Protein AF-A0A961HP21-F1 (afdb_monomer_lite)

Radius of gyration: 16.94 Å; chains: 1; bounding box: 32×19×61 Å

Structure (mmCIF, N/CA/C/O backbone):
data_AF-A0A961HP21-F1
#
_entry.id   AF-A0A961HP21-F1
#
loop_
_atom_site.group_PDB
_atom_site.id
_atom_site.type_symbol
_atom_site.label_atom_id
_atom_site.label_alt_id
_atom_site.label_comp_id
_atom_site.label_asym_id
_atom_site.label_entity_id
_atom_site.label_seq_id
_atom_site.pdbx_PDB_ins_code
_atom_site.Cartn_x
_atom_site.Cartn_y
_atom_site.Cartn_z
_atom_site.occupancy
_atom_site.B_iso_or_equiv
_atom_site.auth_seq_id
_atom_site.auth_comp_id
_atom_site.auth_a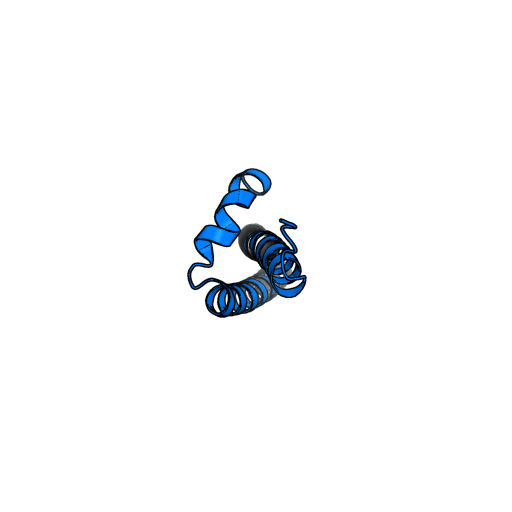sym_id
_atom_site.auth_atom_id
_atom_site.pdbx_PDB_model_num
ATOM 1 N N . MET A 1 1 ? -12.482 -1.958 41.201 1.00 41.28 1 MET A N 1
ATOM 2 C CA . MET A 1 1 ? -13.221 -1.946 39.923 1.00 41.28 1 MET A CA 1
ATOM 3 C C . MET A 1 1 ? -12.191 -2.222 38.857 1.00 41.28 1 MET A C 1
ATOM 5 O O . MET A 1 1 ? -11.389 -1.352 38.568 1.00 41.28 1 MET A O 1
ATOM 9 N N . SER A 1 2 ? -12.093 -3.485 38.456 1.00 43.94 2 SER A N 1
ATOM 10 C CA . SER A 1 2 ? -11.054 -3.961 37.550 1.00 43.94 2 SER A CA 1
ATOM 11 C C . SER A 1 2 ? -11.429 -3.585 36.122 1.00 43.94 2 SER A C 1
ATOM 13 O O . SER A 1 2 ? -12.448 -4.061 35.626 1.00 43.94 2 SER A O 1
ATOM 15 N N . ASP A 1 3 ? -10.605 -2.758 35.482 1.00 55.38 3 ASP A N 1
ATOM 16 C CA . ASP A 1 3 ? -10.579 -2.597 34.029 1.00 55.38 3 ASP A CA 1
ATOM 17 C C . ASP A 1 3 ? -10.066 -3.900 33.406 1.00 55.38 3 ASP A C 1
ATOM 19 O O . ASP A 1 3 ? -8.886 -4.064 33.100 1.00 55.38 3 ASP A O 1
ATOM 23 N N . VAL A 1 4 ? 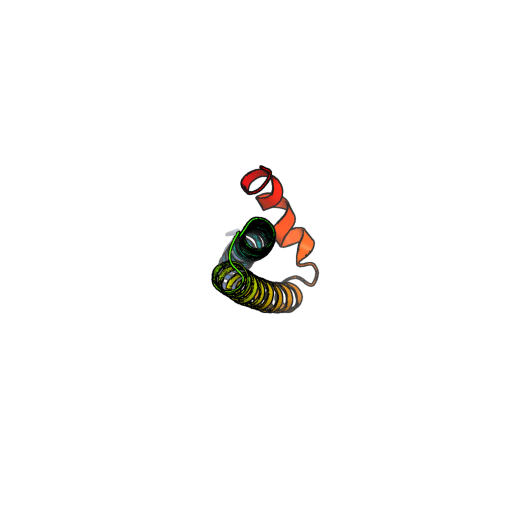-10.959 -4.875 33.259 1.00 54.75 4 VAL A N 1
ATOM 24 C CA . VAL A 1 4 ? -10.741 -5.973 32.320 1.00 54.75 4 VAL A CA 1
ATOM 25 C C . VAL A 1 4 ? -11.129 -5.428 30.951 1.00 54.75 4 VAL A C 1
ATOM 27 O O . VAL A 1 4 ? -12.298 -5.460 30.572 1.00 54.75 4 VAL A O 1
ATOM 30 N N . SER A 1 5 ? -10.153 -4.898 30.211 1.00 61.06 5 SER A N 1
ATOM 31 C CA . SER A 1 5 ? -10.312 -4.787 28.759 1.00 61.06 5 SER A CA 1
ATOM 32 C C . SER A 1 5 ? -10.548 -6.192 28.209 1.00 61.06 5 SER A C 1
ATOM 34 O O . SER A 1 5 ? -9.790 -7.117 28.504 1.00 61.06 5 SER A O 1
ATOM 36 N N . CYS A 1 6 ? -11.634 -6.366 27.457 1.00 53.84 6 CYS A N 1
ATOM 37 C CA . CYS A 1 6 ? -11.929 -7.621 26.779 1.00 53.84 6 CYS A CA 1
ATOM 38 C C . CYS A 1 6 ? -10.777 -7.920 25.799 1.00 53.84 6 CYS A C 1
ATOM 40 O O . CYS A 1 6 ? -10.469 -7.049 24.990 1.00 53.84 6 CYS A O 1
ATOM 42 N N . PRO A 1 7 ? -10.133 -9.100 25.837 1.00 60.97 7 PRO A N 1
ATOM 43 C CA . PRO A 1 7 ? -8.975 -9.410 24.989 1.00 60.97 7 PRO A CA 1
ATOM 44 C C . PRO A 1 7 ? -9.226 -9.172 23.487 1.00 60.97 7 PRO A C 1
ATOM 46 O O . PRO A 1 7 ? -8.317 -8.761 22.775 1.00 60.97 7 PRO A O 1
ATOM 49 N N . ASP A 1 8 ? -10.480 -9.291 23.035 1.00 65.25 8 ASP A N 1
ATOM 50 C CA . ASP A 1 8 ? -10.903 -9.007 21.656 1.00 65.25 8 ASP A CA 1
ATOM 51 C C . ASP A 1 8 ? -10.618 -7.558 21.201 1.00 65.25 8 ASP A C 1
ATOM 53 O O . ASP A 1 8 ? -10.313 -7.318 20.032 1.00 65.25 8 ASP A O 1
ATOM 57 N N . SER A 1 9 ? -10.661 -6.567 22.104 1.00 73.62 9 SER A N 1
ATOM 58 C CA . SER A 1 9 ? -10.389 -5.166 21.742 1.00 73.62 9 SER A CA 1
ATOM 59 C C . SER A 1 9 ? -8.892 -4.851 21.661 1.00 73.62 9 SER A C 1
ATOM 61 O O . SER A 1 9 ? -8.477 -4.066 20.802 1.00 73.62 9 SER A O 1
ATOM 63 N N . ALA A 1 10 ? -8.074 -5.476 22.512 1.00 79.12 10 ALA A N 1
ATOM 64 C CA . ALA A 1 10 ? -6.619 -5.344 22.472 1.00 79.12 10 ALA A CA 1
ATOM 65 C C . ALA A 1 10 ? -6.040 -6.012 21.215 1.00 79.12 10 ALA A C 1
ATOM 67 O O . ALA A 1 10 ? -5.260 -5.385 20.495 1.00 79.12 10 ALA A O 1
ATOM 68 N N . ASP A 1 11 ? -6.508 -7.221 20.889 1.00 86.62 11 ASP A N 1
ATOM 69 C CA . ASP A 1 11 ? -6.121 -7.936 19.667 1.00 86.62 11 ASP A CA 1
A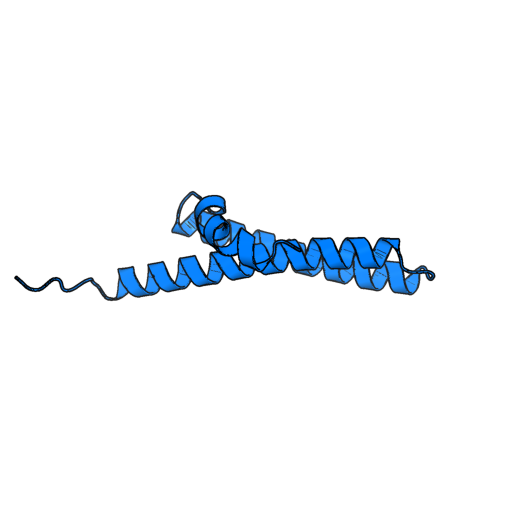TOM 70 C C . ASP A 1 11 ? -6.534 -7.166 18.408 1.00 86.62 11 ASP A C 1
ATOM 72 O O . ASP A 1 11 ? -5.755 -7.038 17.456 1.00 86.62 11 ASP A O 1
ATOM 76 N N . ARG A 1 12 ? -7.737 -6.577 18.407 1.00 90.00 12 ARG A N 1
ATOM 77 C CA . ARG A 1 12 ? -8.196 -5.715 17.309 1.00 90.00 12 ARG A CA 1
ATOM 78 C C . ARG A 1 12 ? -7.310 -4.487 17.131 1.00 90.00 12 ARG A C 1
ATOM 80 O O . ARG A 1 12 ? -7.007 -4.137 15.995 1.00 90.00 12 ARG A O 1
ATOM 87 N N . THR A 1 13 ? -6.889 -3.855 18.224 1.00 93.56 13 THR A N 1
ATOM 88 C CA . THR A 1 13 ? -6.025 -2.665 18.177 1.00 93.56 13 THR A CA 1
ATOM 89 C C . THR A 1 13 ? -4.653 -3.019 17.609 1.00 93.56 13 THR A C 1
ATOM 91 O O . THR A 1 13 ? -4.222 -2.407 16.638 1.00 93.56 13 THR A O 1
ATOM 94 N N . ALA A 1 14 ? -4.019 -4.078 18.123 1.00 95.38 14 ALA A N 1
ATOM 95 C CA . ALA A 1 14 ? -2.731 -4.557 17.617 1.00 95.38 14 ALA A CA 1
ATOM 96 C C . ALA A 1 14 ? -2.799 -4.966 16.133 1.00 95.38 14 ALA A C 1
ATOM 98 O O . ALA A 1 14 ? -1.868 -4.719 15.367 1.00 95.38 14 ALA A O 1
ATOM 99 N N . THR A 1 15 ? -3.924 -5.555 15.712 1.00 96.75 15 THR A N 1
ATOM 100 C CA . THR A 1 15 ? -4.166 -5.892 14.304 1.00 96.75 15 THR A CA 1
ATOM 101 C C . THR A 1 15 ? -4.257 -4.635 13.438 1.00 96.75 15 THR A C 1
ATOM 103 O O . THR A 1 15 ? -3.634 -4.584 12.383 1.00 96.75 15 THR A O 1
ATOM 106 N N . VAL A 1 16 ? -5.015 -3.619 13.861 1.00 97.75 16 VAL A N 1
ATOM 107 C CA . VAL A 1 16 ? -5.155 -2.357 13.114 1.00 97.75 16 VAL A CA 1
ATOM 108 C C . VAL A 1 16 ? -3.811 -1.641 12.979 1.00 97.75 16 VAL A C 1
ATOM 110 O O . VAL A 1 16 ? -3.482 -1.205 11.877 1.00 97.75 16 VAL A O 1
ATOM 113 N N . ASP A 1 17 ? -3.022 -1.590 14.051 1.00 97.69 17 ASP A N 1
ATOM 114 C CA . ASP A 1 17 ? -1.678 -1.002 14.050 1.00 97.69 17 ASP A CA 1
ATOM 115 C C . ASP A 1 17 ? -0.757 -1.704 13.042 1.00 97.69 17 ASP A C 1
ATOM 117 O O . ASP A 1 17 ? -0.167 -1.065 12.166 1.00 97.69 17 ASP A O 1
ATOM 121 N N . LEU A 1 18 ? -0.687 -3.039 13.099 1.00 97.69 18 LEU A N 1
ATOM 122 C CA . LEU A 1 18 ? 0.126 -3.822 12.167 1.00 97.69 18 LEU A CA 1
ATOM 123 C C . LEU A 1 18 ? -0.310 -3.604 10.713 1.00 97.69 18 LEU A C 1
ATOM 125 O O . LEU A 1 18 ? 0.533 -3.396 9.841 1.00 97.69 18 LEU A O 1
ATOM 129 N N . LEU A 1 19 ? -1.617 -3.633 10.440 1.00 98.44 19 LEU A N 1
ATOM 130 C CA . LEU A 1 19 ? -2.135 -3.423 9.089 1.00 98.44 19 LEU A CA 1
ATOM 131 C C . LEU A 1 19 ? -1.865 -1.999 8.586 1.00 98.44 19 LEU A C 1
ATOM 133 O O . LEU A 1 19 ? -1.561 -1.834 7.407 1.00 98.44 19 LEU A O 1
ATOM 137 N N . GLY A 1 20 ? -1.931 -0.987 9.456 1.00 98.31 20 GLY A N 1
ATOM 138 C CA . GLY A 1 20 ? -1.587 0.397 9.123 1.00 98.31 20 GLY A CA 1
ATOM 139 C C . GLY A 1 20 ? -0.121 0.550 8.716 1.00 98.31 20 GLY A C 1
ATOM 140 O O . GLY A 1 20 ? 0.177 1.177 7.696 1.00 98.31 20 GLY A O 1
ATOM 141 N N . MET A 1 21 ? 0.787 -0.082 9.465 1.00 98.44 21 MET A N 1
ATOM 142 C CA . MET A 1 21 ? 2.215 -0.109 9.139 1.00 98.44 21 MET A CA 1
ATOM 143 C C . MET A 1 21 ? 2.477 -0.826 7.811 1.00 98.44 21 MET A C 1
ATOM 145 O O . MET A 1 21 ? 3.192 -0.292 6.962 1.00 98.44 21 MET A O 1
ATOM 149 N N . LEU A 1 22 ? 1.895 -2.015 7.623 1.00 98.50 22 LEU A N 1
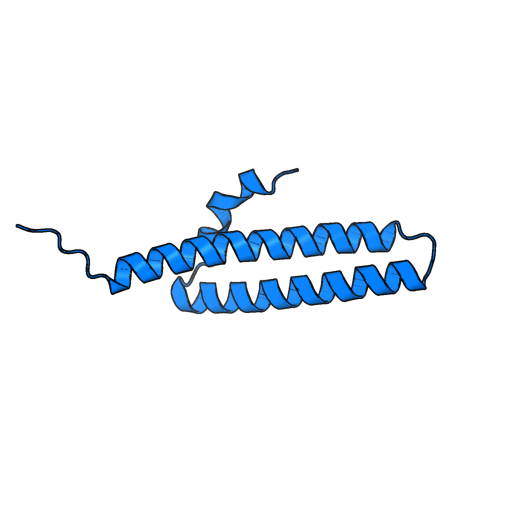ATOM 150 C CA . LEU A 1 22 ? 2.074 -2.801 6.402 1.00 98.50 22 LEU A CA 1
ATOM 151 C C . LEU A 1 22 ? 1.531 -2.057 5.183 1.00 98.50 22 LEU A C 1
ATOM 153 O O . LEU A 1 22 ? 2.250 -1.929 4.201 1.00 98.50 22 LEU A O 1
ATOM 157 N N . ALA A 1 23 ? 0.321 -1.493 5.256 1.00 98.50 23 ALA A N 1
ATOM 158 C CA . ALA A 1 23 ? -0.283 -0.779 4.131 1.00 98.50 23 ALA A CA 1
ATOM 159 C C . ALA A 1 23 ? 0.615 0.367 3.646 1.00 98.50 23 ALA A C 1
ATOM 161 O O . ALA A 1 23 ? 0.844 0.529 2.447 1.00 98.50 23 ALA A O 1
ATOM 162 N N . LEU A 1 24 ? 1.173 1.142 4.578 1.00 98.12 24 LEU A N 1
ATOM 163 C CA . LEU A 1 24 ? 2.075 2.225 4.213 1.00 98.12 24 LEU A CA 1
ATOM 164 C C . LEU A 1 24 ? 3.425 1.717 3.682 1.00 98.12 24 LEU A C 1
ATOM 166 O O . LEU A 1 24 ? 3.990 2.325 2.769 1.00 98.12 24 LEU A O 1
ATOM 170 N N . GLY A 1 25 ? 3.911 0.591 4.209 1.00 98.19 25 GLY A N 1
ATOM 171 C CA . GLY A 1 25 ? 5.081 -0.116 3.694 1.00 98.19 25 GLY A CA 1
ATOM 172 C C . GLY A 1 25 ? 4.906 -0.559 2.242 1.00 98.19 25 GLY A C 1
ATOM 173 O O . GLY A 1 25 ? 5.749 -0.220 1.412 1.00 98.19 25 GLY A O 1
ATOM 174 N N . GLU A 1 26 ? 3.793 -1.217 1.914 1.00 98.50 26 GLU A N 1
ATOM 175 C CA . GLU A 1 26 ? 3.505 -1.691 0.553 1.00 98.50 26 GLU A CA 1
ATOM 176 C C . GLU A 1 26 ? 3.350 -0.533 -0.441 1.00 98.50 26 GLU A C 1
ATOM 178 O O . GLU A 1 26 ? 3.925 -0.558 -1.530 1.00 98.50 26 GLU A O 1
ATOM 183 N N . LEU A 1 27 ? 2.662 0.549 -0.056 1.00 98.19 27 LEU A N 1
ATOM 184 C CA . LEU A 1 27 ? 2.540 1.741 -0.906 1.00 98.19 27 LEU A CA 1
ATOM 185 C C . LEU A 1 27 ? 3.903 2.410 -1.172 1.00 98.19 27 LEU A C 1
ATOM 187 O O . LEU A 1 27 ? 4.178 2.901 -2.276 1.00 98.19 27 LEU A O 1
ATOM 191 N N . THR A 1 28 ? 4.775 2.414 -0.163 1.00 98.12 28 THR A N 1
ATOM 192 C CA . THR A 1 28 ? 6.145 2.926 -0.284 1.00 98.12 28 THR A CA 1
ATOM 193 C C . THR A 1 28 ? 6.996 2.018 -1.174 1.00 98.12 28 THR A C 1
ATOM 195 O O . THR A 1 28 ? 7.734 2.518 -2.028 1.00 98.12 28 THR A O 1
ATOM 198 N N . ALA A 1 29 ? 6.887 0.697 -1.012 1.00 98.06 29 ALA A N 1
ATOM 199 C CA . ALA A 1 29 ? 7.578 -0.290 -1.836 1.00 98.06 29 ALA A CA 1
ATOM 200 C C . ALA A 1 29 ? 7.157 -0.176 -3.307 1.00 98.06 29 ALA A C 1
ATOM 202 O O . ALA A 1 29 ? 8.026 -0.042 -4.169 1.00 98.06 29 ALA A O 1
ATOM 203 N N . PHE A 1 30 ? 5.849 -0.102 -3.581 1.00 98.56 30 PHE A N 1
ATOM 204 C CA . PHE A 1 30 ? 5.303 0.178 -4.912 1.00 98.56 30 PHE A CA 1
ATOM 205 C C . PHE A 1 30 ? 5.961 1.409 -5.542 1.00 98.56 30 PHE A C 1
ATOM 207 O O . PHE A 1 30 ? 6.482 1.333 -6.654 1.00 98.56 30 PHE A O 1
ATOM 214 N N . SER A 1 31 ? 5.975 2.532 -4.819 1.00 97.75 31 SER A N 1
ATOM 215 C CA . SER A 1 31 ? 6.486 3.805 -5.340 1.00 97.75 31 SER A CA 1
ATOM 216 C C . SER A 1 31 ? 7.979 3.734 -5.681 1.00 97.75 31 SER A C 1
ATOM 218 O O . SER A 1 31 ? 8.408 4.261 -6.707 1.00 97.75 31 SER A O 1
ATOM 220 N N . ARG A 1 32 ? 8.776 3.045 -4.852 1.00 97.81 32 ARG A N 1
ATOM 221 C CA . ARG A 1 32 ? 10.211 2.825 -5.100 1.00 97.81 32 ARG A CA 1
ATOM 222 C C . ARG A 1 32 ? 10.451 1.911 -6.300 1.00 97.81 32 ARG A C 1
ATOM 224 O O . ARG A 1 32 ? 11.246 2.251 -7.166 1.00 97.81 32 ARG A O 1
ATOM 231 N N . LEU A 1 33 ? 9.715 0.807 -6.397 1.00 98.56 33 LEU A N 1
ATOM 232 C CA . LEU A 1 33 ? 9.818 -0.130 -7.519 1.00 98.56 33 LEU A CA 1
ATOM 233 C C . LEU A 1 33 ? 9.380 0.501 -8.845 1.00 98.56 33 LEU A C 1
ATOM 235 O O . LEU A 1 33 ? 9.984 0.240 -9.883 1.00 98.56 33 LEU A O 1
ATOM 239 N N . ALA A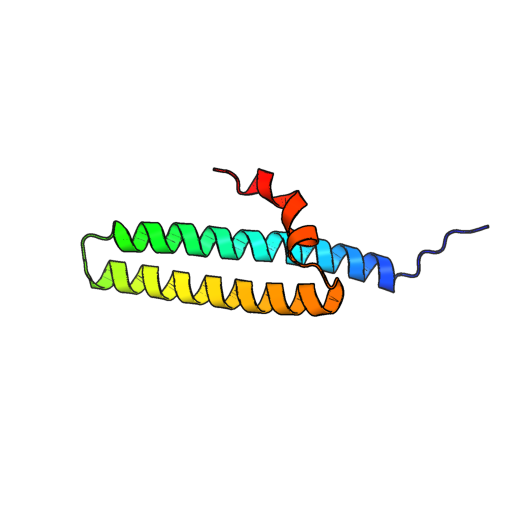 1 34 ? 8.353 1.351 -8.820 1.00 98.25 34 ALA A N 1
ATOM 240 C CA . ALA A 1 34 ? 7.944 2.120 -9.988 1.00 98.25 34 ALA A CA 1
ATOM 241 C C . ALA A 1 34 ? 9.063 3.073 -10.446 1.00 98.25 34 ALA A C 1
ATOM 243 O O . ALA A 1 34 ? 9.381 3.113 -11.634 1.00 98.25 34 ALA A O 1
ATOM 244 N N . ALA A 1 35 ? 9.719 3.767 -9.510 1.00 98.12 35 ALA A N 1
ATOM 245 C CA . ALA A 1 35 ? 10.876 4.606 -9.820 1.00 98.12 35 ALA A CA 1
ATOM 246 C C . ALA A 1 35 ? 12.061 3.789 -10.376 1.00 98.12 35 ALA A C 1
ATOM 248 O O . ALA A 1 35 ? 12.693 4.202 -11.350 1.00 98.12 35 ALA A O 1
ATOM 249 N N . ASP A 1 36 ? 12.333 2.603 -9.823 1.00 98.25 36 ASP A N 1
ATOM 250 C CA . ASP A 1 36 ? 13.375 1.702 -10.335 1.00 98.25 36 ASP A CA 1
ATOM 251 C C . ASP A 1 36 ? 13.068 1.214 -11.763 1.00 98.25 36 ASP A C 1
ATOM 253 O O . ASP A 1 36 ? 13.974 1.091 -12.595 1.00 98.25 36 ASP A O 1
ATOM 257 N N . ALA A 1 37 ? 11.790 0.986 -12.092 1.00 98.31 37 ALA A N 1
ATOM 258 C CA . ALA A 1 37 ? 11.363 0.618 -13.442 1.00 98.31 37 ALA A CA 1
ATOM 259 C C . ALA A 1 37 ? 11.663 1.723 -14.472 1.00 98.31 37 ALA A C 1
ATOM 261 O O . ALA A 1 37 ? 12.118 1.424 -15.585 1.00 98.31 37 ALA A O 1
ATOM 262 N N . ASP A 1 38 ? 11.452 2.989 -14.103 1.00 97.62 38 ASP A N 1
ATOM 263 C CA . ASP A 1 38 ? 11.745 4.142 -14.963 1.00 97.62 38 ASP A CA 1
ATOM 264 C C . ASP A 1 38 ? 13.248 4.295 -15.230 1.00 97.62 38 ASP A C 1
ATOM 266 O O . ASP A 1 38 ? 13.654 4.625 -16.349 1.00 97.62 38 ASP A O 1
ATOM 270 N N . MET A 1 39 ? 14.077 3.976 -14.234 1.00 98.00 39 MET A N 1
ATOM 271 C CA . MET A 1 39 ? 15.540 4.047 -14.325 1.00 98.00 39 MET A CA 1
ATOM 272 C C . MET A 1 39 ? 16.177 2.838 -15.027 1.00 98.00 39 MET A C 1
ATOM 274 O O . MET A 1 39 ? 17.359 2.881 -15.384 1.00 98.00 39 MET A O 1
ATOM 278 N N . ALA A 1 40 ? 15.430 1.752 -15.244 1.00 98.12 40 ALA A N 1
ATOM 279 C CA . ALA A 1 40 ? 15.968 0.528 -15.824 1.00 98.12 40 ALA A CA 1
ATOM 280 C C . ALA A 1 40 ? 16.424 0.730 -17.292 1.00 98.12 40 ALA A C 1
ATOM 282 O O . ALA A 1 40 ? 15.628 1.149 -18.140 1.00 98.12 40 ALA A O 1
ATOM 283 N N . PRO A 1 41 ? 17.676 0.363 -17.645 1.00 97.00 41 PRO A N 1
ATOM 284 C CA . PRO A 1 41 ? 18.229 0.599 -18.984 1.00 97.00 41 PRO A CA 1
ATOM 285 C C . PRO A 1 41 ? 17.715 -0.391 -20.039 1.00 97.00 41 PRO A C 1
ATOM 287 O O . PRO A 1 41 ? 17.783 -0.119 -21.236 1.00 97.00 41 PRO A O 1
ATOM 290 N N . ALA A 1 42 ? 17.217 -1.554 -19.608 1.00 97.88 42 ALA A N 1
ATOM 291 C CA . ALA A 1 42 ? 16.712 -2.611 -20.475 1.00 97.88 42 ALA A CA 1
ATOM 292 C C . ALA A 1 42 ? 15.211 -2.825 -20.255 1.00 97.88 42 ALA A C 1
ATOM 294 O O . ALA A 1 42 ? 14.739 -2.851 -19.118 1.00 97.88 42 ALA A O 1
ATOM 295 N N . VAL A 1 43 ? 14.478 -3.074 -21.345 1.00 98.25 43 VAL A N 1
ATOM 296 C CA . VAL A 1 43 ? 13.020 -3.299 -21.319 1.00 98.25 43 VAL A CA 1
ATOM 297 C C . VAL A 1 43 ? 12.634 -4.452 -20.389 1.00 98.25 43 VAL A C 1
ATOM 299 O O . VAL A 1 43 ? 11.688 -4.317 -19.625 1.00 98.25 43 VAL A O 1
ATOM 302 N N . ALA A 1 44 ? 13.398 -5.548 -20.386 1.00 98.12 44 ALA A N 1
ATOM 303 C CA . ALA A 1 44 ? 13.144 -6.684 -19.497 1.00 98.12 44 ALA A CA 1
ATOM 304 C C . ALA A 1 44 ? 13.277 -6.316 -18.005 1.00 98.12 44 ALA A C 1
ATOM 306 O O . ALA A 1 44 ? 12.496 -6.784 -17.182 1.00 98.12 44 ALA A O 1
ATOM 307 N N . GLY A 1 45 ? 14.237 -5.450 -17.656 1.00 98.19 45 GLY A N 1
ATOM 308 C CA . GLY A 1 45 ? 14.400 -4.951 -16.287 1.00 98.19 45 GLY A CA 1
ATOM 309 C C . GLY A 1 45 ? 13.256 -4.023 -15.881 1.00 98.19 45 GLY A C 1
ATOM 310 O O . GLY A 1 45 ? 12.681 -4.196 -14.809 1.00 98.19 45 GLY A O 1
ATOM 311 N N . ARG A 1 46 ? 12.860 -3.108 -16.777 1.00 98.50 46 ARG A N 1
ATOM 312 C CA . ARG A 1 46 ? 11.681 -2.250 -16.582 1.00 98.50 46 ARG A CA 1
ATOM 313 C C . ARG A 1 46 ? 10.425 -3.081 -16.332 1.00 98.50 46 ARG A C 1
ATOM 315 O O . ARG A 1 46 ? 9.687 -2.809 -15.394 1.00 98.50 46 ARG A O 1
ATOM 322 N N . GLU A 1 47 ? 10.196 -4.106 -17.149 1.00 98.69 47 GLU A N 1
ATOM 323 C CA . GLU A 1 47 ? 9.042 -4.998 -17.019 1.00 98.69 47 GLU A CA 1
ATOM 324 C C . GLU A 1 47 ? 9.060 -5.775 -15.691 1.00 98.69 47 GLU A C 1
ATOM 326 O O . GLU A 1 47 ? 8.015 -5.954 -15.067 1.00 98.69 47 GLU A O 1
ATOM 331 N N . ALA A 1 48 ? 10.234 -6.223 -15.232 1.00 98.50 48 ALA A N 1
ATOM 332 C CA . ALA A 1 48 ? 10.375 -6.918 -13.954 1.00 98.50 48 ALA A CA 1
ATOM 333 C C . ALA A 1 48 ? 10.010 -6.020 -12.759 1.00 98.50 48 ALA A C 1
ATOM 335 O O . ALA A 1 48 ? 9.180 -6.419 -11.940 1.00 98.50 48 ALA A O 1
ATOM 336 N N . PHE A 1 49 ? 10.563 -4.804 -12.689 1.00 98.62 49 PHE A N 1
ATOM 337 C CA . PHE A 1 49 ? 10.240 -3.850 -11.623 1.00 98.62 49 PHE A CA 1
ATOM 338 C C . PHE A 1 49 ? 8.780 -3.393 -11.677 1.00 98.62 49 PHE A C 1
ATOM 340 O O . PHE A 1 49 ? 8.108 -3.388 -10.648 1.00 98.62 49 PHE A O 1
ATOM 347 N N . ALA A 1 50 ? 8.250 -3.103 -12.870 1.00 98.56 50 ALA A N 1
ATOM 348 C CA . ALA A 1 50 ? 6.851 -2.713 -13.037 1.00 98.56 50 ALA A CA 1
ATOM 349 C C . ALA A 1 50 ? 5.878 -3.815 -12.580 1.00 98.56 50 ALA A C 1
ATOM 351 O O . ALA A 1 50 ? 4.867 -3.522 -11.942 1.00 98.56 50 ALA A O 1
ATOM 352 N N . ARG A 1 51 ? 6.187 -5.091 -12.861 1.00 98.62 51 ARG A N 1
ATOM 353 C CA . ARG A 1 51 ? 5.386 -6.220 -12.363 1.00 98.62 51 ARG A CA 1
ATOM 354 C C . ARG A 1 51 ? 5.413 -6.324 -10.845 1.00 98.62 51 ARG A C 1
ATOM 356 O O . ARG A 1 51 ? 4.365 -6.556 -10.255 1.00 98.62 51 ARG A O 1
ATOM 363 N N . LEU A 1 52 ? 6.580 -6.167 -10.223 1.00 98.56 52 LEU A N 1
ATOM 364 C CA . LEU A 1 52 ? 6.675 -6.235 -8.766 1.00 98.56 52 LEU A CA 1
ATOM 365 C C . LEU A 1 52 ? 5.950 -5.055 -8.109 1.00 98.56 52 LEU A C 1
ATOM 367 O O . LEU A 1 52 ? 5.201 -5.262 -7.164 1.00 98.56 52 LEU A O 1
ATOM 371 N N . ALA A 1 53 ? 6.071 -3.850 -8.671 1.00 98.75 53 ALA A N 1
ATOM 372 C CA . ALA A 1 53 ? 5.309 -2.689 -8.223 1.00 98.75 53 ALA A CA 1
ATOM 373 C C . ALA A 1 53 ? 3.795 -2.984 -8.239 1.00 98.75 53 ALA A C 1
ATOM 375 O O . ALA A 1 53 ? 3.111 -2.767 -7.241 1.00 98.75 53 ALA A O 1
ATOM 376 N N . LEU A 1 54 ? 3.270 -3.549 -9.333 1.00 98.69 54 LEU A N 1
ATOM 377 C CA . LEU A 1 54 ? 1.854 -3.925 -9.422 1.00 98.69 54 LEU A CA 1
ATOM 378 C C . LEU A 1 54 ? 1.428 -4.900 -8.310 1.00 98.69 54 LEU A C 1
ATOM 380 O O . LEU A 1 54 ? 0.328 -4.764 -7.777 1.00 98.69 54 LEU A O 1
ATOM 384 N N . VAL A 1 55 ? 2.288 -5.861 -7.957 1.00 98.75 55 VAL A N 1
ATOM 385 C CA . VAL A 1 55 ? 2.032 -6.800 -6.854 1.00 98.75 55 VAL A CA 1
ATOM 386 C C . VAL A 1 55 ? 1.914 -6.060 -5.521 1.00 98.75 55 VAL A C 1
ATOM 388 O O . VAL A 1 55 ? 0.909 -6.242 -4.835 1.00 98.75 55 VAL A O 1
ATOM 391 N N . GLU A 1 56 ? 2.860 -5.176 -5.190 1.00 98.69 56 GLU A N 1
ATOM 392 C CA . GLU A 1 56 ? 2.805 -4.435 -3.919 1.00 98.69 56 GLU A CA 1
ATOM 393 C C . GLU A 1 56 ? 1.615 -3.477 -3.850 1.00 98.69 56 GLU A C 1
ATOM 395 O O . GLU A 1 56 ? 0.983 -3.338 -2.803 1.00 98.69 56 GLU A O 1
ATOM 400 N N . PHE A 1 57 ? 1.221 -2.872 -4.974 1.00 98.81 57 PHE A N 1
ATOM 401 C CA . PHE A 1 57 ? -0.003 -2.073 -4.999 1.00 98.81 57 PHE A CA 1
ATOM 402 C C . PHE A 1 57 ? -1.252 -2.931 -4.751 1.00 98.81 57 PHE A C 1
ATOM 404 O O . PHE A 1 57 ? -2.139 -2.529 -4.001 1.00 98.81 57 PHE A O 1
ATOM 411 N N . GLY A 1 58 ? -1.299 -4.146 -5.305 1.00 98.75 58 GLY A N 1
ATOM 412 C CA . GLY A 1 58 ? -2.360 -5.108 -5.006 1.00 98.75 58 GLY A CA 1
ATOM 413 C C . GLY A 1 58 ? -2.400 -5.501 -3.524 1.00 98.75 58 GLY A C 1
ATOM 414 O O . GLY A 1 58 ? -3.478 -5.548 -2.929 1.00 98.75 58 GLY A O 1
ATOM 415 N N . HIS A 1 59 ? -1.244 -5.729 -2.892 1.00 98.75 59 HIS A N 1
ATOM 416 C CA . HIS A 1 59 ? -1.168 -5.965 -1.445 1.00 98.75 59 HIS A CA 1
ATOM 417 C C . HIS A 1 59 ? -1.686 -4.762 -0.647 1.00 98.75 59 HIS A C 1
ATOM 419 O O . HIS A 1 59 ? -2.503 -4.934 0.262 1.00 98.75 59 HIS A O 1
ATOM 425 N N . TYR A 1 60 ? -1.283 -3.547 -1.023 1.00 98.75 60 TYR A N 1
ATOM 426 C CA . TYR A 1 60 ? -1.787 -2.314 -0.425 1.00 98.75 60 TYR A CA 1
ATOM 427 C C . TYR A 1 60 ? -3.318 -2.209 -0.503 1.00 98.75 60 TYR A C 1
ATOM 429 O O . TYR A 1 60 ? -3.957 -1.923 0.510 1.00 98.75 60 TYR A O 1
ATOM 437 N N . GLU A 1 61 ? -3.932 -2.493 -1.655 1.00 98.75 61 GLU A N 1
ATOM 438 C CA . GLU A 1 61 ? -5.393 -2.445 -1.810 1.00 98.75 61 GLU A CA 1
ATOM 439 C C . GLU A 1 61 ? -6.119 -3.450 -0.903 1.00 98.75 61 GLU A C 1
ATOM 441 O O . GLU A 1 61 ? -7.138 -3.109 -0.291 1.00 98.75 61 GLU A O 1
ATOM 446 N N . LEU A 1 62 ? -5.581 -4.667 -0.756 1.00 98.81 62 LEU A N 1
ATOM 447 C CA . LEU A 1 62 ? -6.127 -5.679 0.157 1.00 98.81 62 LEU A CA 1
ATOM 448 C C . LEU A 1 62 ? -6.061 -5.218 1.618 1.00 98.81 62 LEU A C 1
ATOM 450 O O . LEU A 1 62 ? -7.033 -5.365 2.368 1.00 98.81 62 LEU A O 1
ATOM 454 N N . LEU A 1 63 ? -4.934 -4.630 2.020 1.00 98.62 63 LEU A N 1
ATOM 455 C CA . LEU A 1 63 ? -4.746 -4.085 3.364 1.00 98.62 63 LEU A CA 1
ATOM 456 C C . LEU A 1 63 ? -5.682 -2.895 3.613 1.00 98.62 63 LEU A C 1
ATOM 458 O O . LEU A 1 63 ? -6.314 -2.823 4.667 1.00 98.62 63 LEU A O 1
ATOM 462 N N . LEU A 1 64 ? -5.835 -2.002 2.632 1.00 98.25 64 LEU A N 1
ATOM 463 C CA . LEU A 1 64 ? -6.707 -0.831 2.714 1.00 98.25 64 LEU A CA 1
ATOM 464 C C . LEU A 1 64 ? -8.182 -1.229 2.841 1.00 98.25 64 LEU A C 1
ATOM 466 O O . LEU A 1 64 ? -8.913 -0.649 3.648 1.00 98.25 64 LEU A O 1
ATOM 470 N N . ALA A 1 65 ? -8.618 -2.241 2.086 1.00 98.56 65 ALA A N 1
ATOM 471 C CA . ALA A 1 65 ? -9.958 -2.807 2.208 1.00 98.56 65 ALA A CA 1
ATOM 472 C C . ALA A 1 65 ? -10.185 -3.380 3.614 1.00 98.56 65 ALA A C 1
ATOM 474 O O . ALA A 1 65 ? -11.170 -3.040 4.271 1.00 98.56 65 ALA A O 1
ATOM 475 N N . ARG A 1 66 ? -9.228 -4.165 4.127 1.00 98.19 66 ARG A N 1
ATOM 476 C CA . ARG A 1 66 ? -9.336 -4.745 5.470 1.00 98.19 66 ARG A CA 1
ATOM 477 C C . ARG A 1 66 ? -9.355 -3.684 6.569 1.00 98.19 66 ARG A C 1
ATOM 479 O O . ARG A 1 66 ? -10.141 -3.797 7.507 1.00 98.19 66 ARG A O 1
ATOM 486 N N . LEU A 1 67 ? -8.514 -2.660 6.465 1.00 98.12 67 LEU A N 1
ATOM 487 C CA . LEU A 1 67 ? -8.523 -1.526 7.387 1.00 98.12 67 LEU A CA 1
ATOM 488 C C . LEU A 1 67 ? -9.866 -0.796 7.348 1.00 98.12 67 LEU A C 1
ATOM 490 O O . LEU A 1 67 ? -10.402 -0.467 8.402 1.00 98.12 67 LEU A O 1
ATOM 494 N N . ARG A 1 68 ? -10.452 -0.602 6.160 1.00 98.25 68 ARG A N 1
ATOM 495 C CA . ARG A 1 68 ? -11.749 0.071 6.016 1.00 98.25 68 ARG A CA 1
ATOM 496 C C . ARG A 1 68 ? -12.859 -0.703 6.720 1.00 98.25 68 ARG A C 1
ATOM 498 O O . ARG A 1 68 ? -13.649 -0.085 7.427 1.00 98.25 68 ARG A O 1
ATOM 505 N N . ASP A 1 69 ? -12.864 -2.027 6.604 1.00 97.56 69 ASP A N 1
ATOM 506 C CA . ASP A 1 69 ? -13.819 -2.886 7.313 1.00 97.56 69 ASP A CA 1
ATOM 507 C C . ASP A 1 69 ? -13.648 -2.834 8.840 1.00 97.56 69 ASP A C 1
ATOM 509 O O . ASP A 1 69 ? -14.620 -2.961 9.585 1.00 97.56 69 ASP A O 1
ATOM 513 N N . LEU A 1 70 ? -12.410 -2.681 9.322 1.00 95.50 70 LEU A N 1
ATOM 514 C CA . LEU A 1 70 ? -12.094 -2.697 10.753 1.00 95.50 70 LEU A CA 1
ATOM 515 C C . LEU A 1 70 ? -12.266 -1.337 11.436 1.00 95.50 70 LEU A C 1
ATOM 517 O O . LEU A 1 70 ? -12.627 -1.309 12.613 1.00 95.50 70 LEU A O 1
ATOM 521 N N . THR A 1 71 ? -11.975 -0.236 10.739 1.00 95.56 71 THR A N 1
ATOM 522 C CA . THR A 1 71 ? -11.854 1.103 11.344 1.00 95.56 71 THR A CA 1
ATOM 523 C C . THR A 1 71 ? -12.734 2.164 10.691 1.00 95.56 71 THR A C 1
ATOM 525 O O . THR A 1 71 ? -12.959 3.213 11.289 1.00 95.56 71 THR A O 1
ATOM 528 N N . GLY A 1 72 ? -13.196 1.947 9.455 1.00 96.44 72 GLY A N 1
ATOM 529 C CA . GLY A 1 72 ? -13.860 2.964 8.633 1.00 96.44 72 GLY A CA 1
ATOM 530 C C . GLY A 1 72 ? -12.942 4.085 8.118 1.00 96.44 72 GLY A C 1
ATOM 531 O O . GLY A 1 72 ? -13.342 4.811 7.210 1.00 96.44 72 GLY A O 1
ATOM 532 N N . ALA A 1 73 ? -11.717 4.206 8.640 1.00 95.44 73 ALA A N 1
ATOM 533 C CA . ALA A 1 73 ? -10.749 5.251 8.303 1.00 95.44 73 ALA A CA 1
ATOM 534 C C . ALA A 1 73 ? -9.325 4.663 8.186 1.00 95.44 73 ALA A C 1
ATOM 536 O O . ALA A 1 73 ? -8.526 4.773 9.122 1.00 95.44 73 ALA A O 1
ATOM 537 N N . PRO A 1 74 ? -8.992 4.006 7.060 1.00 97.00 74 PRO A N 1
ATOM 538 C CA . PRO A 1 74 ? -7.671 3.410 6.847 1.00 97.00 74 PRO A CA 1
ATOM 539 C C . PRO A 1 74 ? -6.516 4.405 6.972 1.00 97.00 74 PRO A C 1
ATOM 541 O O . PRO A 1 74 ? -5.488 4.099 7.570 1.00 97.00 74 PRO A O 1
ATOM 544 N N . GLU A 1 75 ? -6.704 5.621 6.464 1.00 96.50 75 GLU A N 1
ATOM 545 C CA . GLU A 1 75 ? -5.681 6.663 6.435 1.00 96.50 75 GLU A CA 1
ATOM 546 C C . GLU A 1 75 ? -5.264 7.072 7.856 1.00 96.50 75 GLU A C 1
ATOM 548 O O . GLU A 1 75 ? -4.090 7.337 8.109 1.00 96.50 75 GLU A O 1
ATOM 553 N N . ALA A 1 76 ? -6.203 7.048 8.809 1.00 97.25 76 ALA A N 1
ATOM 554 C CA . ALA A 1 76 ? -5.921 7.327 10.214 1.00 97.25 76 ALA A CA 1
ATOM 555 C C . ALA A 1 76 ? -5.068 6.229 10.871 1.00 97.25 76 ALA A C 1
ATOM 557 O O . ALA A 1 76 ? -4.229 6.544 11.711 1.00 97.25 76 ALA A O 1
ATOM 558 N N . ALA A 1 77 ? -5.243 4.964 10.472 1.00 97.38 77 ALA A N 1
ATOM 559 C CA . ALA A 1 77 ? -4.416 3.853 10.949 1.00 97.38 77 ALA A CA 1
ATOM 560 C C . ALA A 1 77 ? -3.000 3.877 10.344 1.00 97.38 77 ALA A C 1
ATOM 562 O O . ALA A 1 77 ? -2.045 3.433 10.973 1.00 97.38 77 ALA A O 1
ATOM 563 N N . MET A 1 78 ? -2.848 4.416 9.132 1.00 98.00 78 MET A N 1
ATOM 564 C CA . MET A 1 78 ? -1.552 4.530 8.452 1.00 98.00 78 MET A CA 1
ATOM 565 C C . MET A 1 78 ? -0.742 5.753 8.907 1.00 98.00 78 MET A C 1
ATOM 567 O O . MET A 1 78 ? 0.486 5.689 8.974 1.00 98.00 78 MET A O 1
ATOM 571 N N . ALA A 1 79 ? -1.409 6.868 9.227 1.00 97.44 79 ALA A N 1
ATOM 572 C CA . ALA A 1 79 ? -0.774 8.156 9.523 1.00 97.44 79 ALA A CA 1
ATOM 573 C C . ALA A 1 79 ? 0.365 8.115 10.568 1.00 97.44 79 ALA A C 1
ATOM 575 O O . ALA A 1 79 ? 1.386 8.766 10.326 1.00 97.44 79 ALA A O 1
ATOM 576 N N . PRO A 1 80 ? 0.275 7.353 11.681 1.00 97.44 80 PRO A N 1
ATOM 577 C CA . PRO A 1 80 ? 1.354 7.277 12.670 1.00 97.44 80 PRO A CA 1
ATOM 578 C C . PRO A 1 80 ? 2.682 6.757 12.107 1.00 97.44 80 PRO A C 1
ATOM 580 O O . PRO A 1 80 ? 3.741 7.075 12.647 1.00 97.44 80 PRO A O 1
ATOM 583 N N . TYR A 1 81 ? 2.641 5.983 11.020 1.00 97.25 81 TYR A N 1
ATOM 584 C CA . TYR A 1 81 ? 3.818 5.360 10.415 1.00 97.25 81 TYR A CA 1
ATOM 585 C C . TYR A 1 81 ? 4.436 6.193 9.287 1.00 97.25 81 TYR A C 1
ATOM 587 O O . TYR A 1 81 ? 5.522 5.858 8.818 1.00 97.25 81 TYR A O 1
ATOM 595 N N . ALA A 1 82 ? 3.812 7.303 8.877 1.00 95.94 82 ALA A N 1
ATOM 596 C CA . ALA A 1 82 ? 4.368 8.195 7.855 1.00 95.94 82 ALA A CA 1
ATOM 597 C C . ALA A 1 82 ? 5.813 8.647 8.138 1.00 95.94 82 ALA A C 1
ATOM 599 O O . ALA A 1 82 ? 6.626 8.587 7.216 1.00 95.94 82 ALA A O 1
ATOM 600 N N . PRO A 1 83 ? 6.203 8.995 9.380 1.00 96.12 83 PRO A N 1
ATOM 601 C CA . PRO A 1 83 ? 7.588 9.354 9.683 1.00 96.12 83 PRO A CA 1
ATOM 602 C C . PRO A 1 83 ? 8.595 8.208 9.501 1.00 96.12 83 PRO A C 1
ATOM 604 O O . PRO A 1 83 ? 9.770 8.478 9.291 1.00 96.12 83 PRO A O 1
ATOM 607 N N . VAL A 1 84 ? 8.162 6.943 9.579 1.00 94.56 84 VAL A N 1
ATOM 608 C CA . VAL A 1 84 ? 9.039 5.768 9.398 1.00 94.56 84 VAL A CA 1
ATOM 609 C C . VAL A 1 84 ? 9.437 5.598 7.930 1.00 94.56 84 VAL A C 1
ATOM 611 O O . VAL A 1 84 ? 10.534 5.130 7.632 1.00 94.56 84 VAL A O 1
ATOM 614 N N . PHE A 1 85 ? 8.546 5.983 7.015 1.00 91.81 85 PHE A N 1
ATOM 615 C CA . PHE A 1 85 ? 8.723 5.818 5.571 1.00 91.81 85 PHE A CA 1
ATOM 616 C C . PHE A 1 85 ? 9.027 7.124 4.828 1.00 91.81 85 PHE A C 1
ATOM 618 O O . PHE A 1 85 ? 9.297 7.085 3.627 1.00 91.81 85 PHE A O 1
ATOM 625 N N . ALA A 1 86 ? 9.023 8.263 5.525 1.00 79.75 86 ALA A N 1
ATOM 626 C CA . ALA A 1 86 ? 9.524 9.526 5.003 1.00 79.75 86 ALA A CA 1
ATOM 627 C C . ALA A 1 86 ? 11.027 9.383 4.701 1.00 79.75 86 ALA A C 1
ATOM 629 O O . ALA A 1 86 ? 11.831 9.188 5.612 1.00 79.75 86 ALA A O 1
ATOM 630 N N . ALA A 1 87 ? 11.37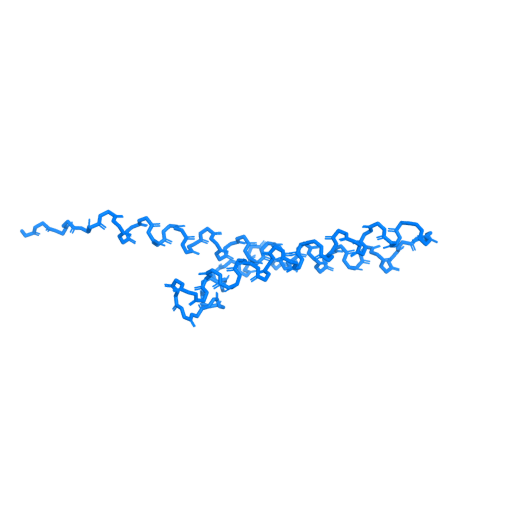5 9.406 3.412 1.00 61.78 87 ALA A N 1
ATOM 631 C CA . ALA A 1 87 ? 12.753 9.403 2.922 1.00 61.78 87 ALA A CA 1
ATOM 632 C C . ALA A 1 87 ? 13.365 10.808 2.979 1.00 61.78 87 ALA A C 1
ATOM 634 O O . ALA A 1 87 ? 12.623 11.779 2.700 1.00 61.78 87 ALA A O 1
#

pLDDT: mean 92.43, std 13.47, range [41.28, 98.81]

Foldseek 3Di:
DDPPDPVVVVVLLVVLLVLLLLLVVLLLQLVVLQVQLVVDPDPVSNVVSNVVSVVSVVVNVVSQVVNCVSPVCSCVSNVVCCVVSPD

Secondary structure (DSSP, 8-state):
------HHHHHHHHHHHHHHHHHHHHHHHHHHHHHHHHH-SSHHHHHHHHHHHHHHHHHHHHHHHHHHHHHS-HHHHHGGGHHHH--

Sequence (87 aa):
MSDVSCPDSADRTATVDLLGMLALGELTAFSRLAADADMAPAVAGREAFARLALVEFGHYELLLARLRDLTGAPEAAMAPYAPVFAA